Protein AF-A0A345JSZ2-F1 (afdb_monomer)

Foldseek 3Di:
DDPVVVVVVVLVVCQVPDDPVNLVVLLVLLLVLQVQLLVLLVVLVVCLVPLVVSLVSLVVSLVSSVVSLVVSLVSCVRHHDPVLSVLCVQLVVLSVQLVVVNVVCVVVVSDSVVCNVCVVVNSVSSVSNNVSSVVSSVVPD

Structure (mmCIF, N/CA/C/O backbone):
data_AF-A0A345JSZ2-F1
#
_entry.id   AF-A0A345JSZ2-F1
#
loop_
_atom_site.group_PDB
_atom_site.id
_atom_site.type_symbol
_atom_site.label_atom_id
_atom_site.label_alt_id
_atom_site.label_comp_id
_atom_site.label_asym_id
_atom_site.label_entity_id
_atom_site.label_seq_id
_atom_site.pdbx_PDB_ins_code
_atom_site.Cartn_x
_atom_site.Cartn_y
_atom_site.Cartn_z
_atom_site.occupancy
_atom_site.B_iso_or_equiv
_atom_site.auth_seq_id
_atom_site.auth_comp_id
_atom_site.auth_asym_id
_atom_site.auth_atom_id
_atom_site.pdbx_PDB_model_num
ATOM 1 N N . MET A 1 1 ? -30.569 -21.618 7.249 1.00 51.88 1 MET A N 1
ATOM 2 C CA . MET A 1 1 ? -29.646 -20.474 7.445 1.00 51.88 1 MET A CA 1
ATOM 3 C C . MET A 1 1 ? -28.394 -20.730 6.627 1.00 51.88 1 MET A C 1
ATOM 5 O O . MET A 1 1 ? -27.882 -21.838 6.696 1.00 51.88 1 MET A O 1
ATOM 9 N N . SER A 1 2 ? -27.936 -19.772 5.817 1.00 46.91 2 SER A N 1
ATOM 10 C CA . SER A 1 2 ? -26.718 -19.952 5.013 1.00 46.91 2 SER A CA 1
ATOM 11 C C . SER A 1 2 ? -25.464 -19.677 5.852 1.00 46.91 2 SER A C 1
ATOM 13 O O . SER A 1 2 ? -25.496 -18.843 6.757 1.00 46.91 2 SER A O 1
ATOM 15 N N . ILE A 1 3 ? -24.339 -20.321 5.537 1.00 53.56 3 ILE A N 1
ATOM 16 C CA . ILE A 1 3 ? -23.042 -20.082 6.204 1.00 53.56 3 ILE A CA 1
ATOM 17 C C . ILE A 1 3 ? -22.662 -18.587 6.160 1.00 53.56 3 ILE A C 1
ATOM 19 O O . ILE A 1 3 ? -22.199 -18.030 7.151 1.00 53.56 3 ILE A O 1
ATOM 23 N N . SER A 1 4 ? -22.975 -17.902 5.054 1.00 41.44 4 SER A N 1
ATOM 24 C CA . SER A 1 4 ? -22.811 -16.449 4.901 1.00 41.44 4 SER A CA 1
ATOM 25 C C . SER A 1 4 ? -23.602 -15.633 5.939 1.00 41.44 4 SER A C 1
ATOM 27 O O . SER A 1 4 ? -23.082 -14.658 6.484 1.00 41.44 4 SER A O 1
ATOM 29 N N . SER A 1 5 ? -24.831 -16.050 6.267 1.00 43.06 5 SER A N 1
ATOM 30 C CA . SER A 1 5 ? -25.641 -15.400 7.308 1.00 43.06 5 SER A CA 1
ATOM 31 C C . SER A 1 5 ? -25.083 -15.631 8.718 1.00 43.06 5 SER A C 1
ATOM 33 O O . SER A 1 5 ? -25.113 -14.720 9.538 1.00 43.06 5 SER A O 1
ATOM 35 N N . ILE A 1 6 ? -24.488 -16.799 8.974 1.00 45.84 6 ILE A N 1
ATOM 36 C CA . ILE A 1 6 ? -23.895 -17.155 10.272 1.00 45.84 6 ILE A CA 1
ATOM 37 C C . ILE A 1 6 ? -22.592 -16.375 10.514 1.00 45.84 6 ILE A C 1
ATOM 39 O O . ILE A 1 6 ? -22.405 -15.814 11.592 1.00 45.84 6 ILE A O 1
ATOM 43 N N . ILE A 1 7 ? -21.730 -16.259 9.496 1.00 52.16 7 ILE A N 1
ATOM 44 C CA . ILE A 1 7 ? -20.479 -15.482 9.566 1.00 52.16 7 ILE A CA 1
ATOM 45 C C . ILE A 1 7 ? -20.770 -13.994 9.807 1.00 52.16 7 ILE A C 1
ATOM 47 O O . ILE A 1 7 ? -20.124 -13.361 10.639 1.00 52.16 7 ILE A O 1
ATOM 51 N N . ASN A 1 8 ? -21.781 -13.434 9.135 1.00 48.81 8 ASN A N 1
ATOM 52 C CA . ASN A 1 8 ? -22.180 -12.044 9.359 1.00 48.81 8 ASN A CA 1
ATOM 53 C C . ASN A 1 8 ? -22.685 -11.806 10.791 1.00 48.81 8 ASN A C 1
ATOM 55 O O . ASN A 1 8 ? -22.338 -10.792 11.388 1.00 48.81 8 ASN A O 1
ATOM 59 N N . VAL A 1 9 ? -23.460 -12.728 11.369 1.00 51.38 9 VAL A N 1
ATOM 60 C CA . VAL A 1 9 ? -23.957 -12.594 12.751 1.00 51.38 9 VAL A CA 1
ATOM 61 C C . VAL A 1 9 ? -22.820 -12.711 13.774 1.00 51.38 9 VAL A C 1
ATOM 63 O O . VAL A 1 9 ? -22.764 -11.909 14.705 1.00 51.38 9 VAL A O 1
ATOM 66 N N . SER A 1 10 ? -21.874 -13.636 13.574 1.00 50.69 10 SER A N 1
ATOM 67 C CA . SER A 1 10 ? -20.685 -13.786 14.431 1.00 50.69 10 SER A CA 1
ATOM 68 C C . SER A 1 10 ? -19.819 -12.518 14.442 1.00 50.69 10 SER A C 1
ATOM 70 O O . SER A 1 10 ? -19.486 -12.014 15.514 1.00 50.69 10 SER A O 1
ATOM 72 N N . LEU A 1 11 ? -19.535 -11.938 13.271 1.00 51.56 11 LEU A N 1
ATOM 73 C CA . LEU A 1 11 ? -18.728 -10.716 13.156 1.00 51.56 11 LEU A CA 1
ATOM 74 C C . LEU A 1 11 ? -19.424 -9.484 13.758 1.00 51.56 11 LEU A C 1
ATOM 76 O O . LEU A 1 11 ? -18.764 -8.588 14.288 1.00 51.56 11 LEU A O 1
ATOM 80 N N . TYR A 1 12 ? -20.759 -9.423 13.686 1.00 52.34 12 TYR A N 1
ATOM 81 C CA . TYR A 1 12 ? -21.534 -8.360 14.326 1.00 52.34 12 TYR A CA 1
ATOM 82 C C . TYR A 1 12 ? -21.531 -8.486 15.853 1.00 52.34 12 TYR A C 1
ATOM 84 O O . TYR A 1 12 ? -21.404 -7.464 16.527 1.00 52.34 12 TYR A O 1
ATOM 92 N N . LEU A 1 13 ? -21.631 -9.703 16.398 1.00 51.94 13 LEU A N 1
ATOM 93 C CA . LEU A 1 13 ? -21.609 -9.945 17.844 1.00 51.94 13 LEU A CA 1
ATOM 94 C C . LEU A 1 13 ? -20.241 -9.628 18.456 1.00 51.94 13 LEU A C 1
ATOM 96 O O . LEU A 1 13 ? -20.195 -8.929 19.468 1.00 51.94 13 LEU A O 1
ATOM 100 N N . ASP A 1 14 ? -19.136 -10.019 17.810 1.00 52.12 14 ASP A N 1
ATOM 101 C CA . ASP A 1 14 ? -17.783 -9.731 18.309 1.00 52.12 14 ASP A CA 1
ATOM 102 C C . ASP A 1 14 ? -17.574 -8.235 18.566 1.00 52.12 14 ASP A C 1
ATOM 104 O O . ASP A 1 14 ? -17.032 -7.845 19.598 1.00 52.12 14 ASP A O 1
ATOM 108 N N . LYS A 1 15 ? -18.102 -7.374 17.692 1.00 55.06 15 LYS A N 1
ATOM 109 C CA . LYS A 1 15 ? -18.017 -5.912 17.807 1.00 55.06 15 LYS A CA 1
ATOM 110 C C . LYS A 1 15 ? -18.731 -5.333 19.035 1.00 55.06 15 LYS A C 1
ATOM 112 O O . LYS A 1 15 ? -18.286 -4.303 19.556 1.00 55.06 15 LYS A O 1
ATOM 117 N N . PHE A 1 16 ? -19.812 -5.967 19.496 1.00 54.97 16 PHE A N 1
ATOM 118 C CA . PHE A 1 16 ? -20.560 -5.539 20.684 1.00 54.97 16 PHE A CA 1
ATOM 119 C C . PHE A 1 16 ? -19.865 -5.934 21.996 1.00 54.97 16 PHE A C 1
ATOM 121 O O . PHE A 1 16 ? -20.067 -5.252 23.000 1.00 54.97 16 PHE A O 1
ATOM 128 N N . PHE A 1 17 ? -18.982 -6.940 21.981 1.00 56.38 17 PHE A N 1
ATOM 129 C CA . PHE A 1 17 ? -18.317 -7.462 23.184 1.00 56.38 17 PHE A CA 1
ATOM 130 C C . PHE A 1 17 ? -16.813 -7.156 23.287 1.00 56.38 17 PHE A C 1
ATOM 132 O O . PHE A 1 17 ? -16.169 -7.572 24.253 1.00 56.38 17 PHE A O 1
ATOM 139 N N . LEU A 1 18 ? -16.219 -6.394 22.357 1.00 67.50 18 LEU A N 1
ATOM 140 C CA . LEU A 1 18 ? -14.795 -6.048 22.470 1.00 67.50 18 LEU A CA 1
ATOM 141 C C . LEU A 1 18 ? -14.543 -5.172 23.701 1.00 67.50 18 LEU A C 1
ATOM 143 O O . LEU A 1 18 ? -14.944 -4.001 23.763 1.00 67.50 18 LEU A O 1
ATOM 147 N N . SER A 1 19 ? -13.773 -5.717 24.640 1.00 78.81 19 SER A N 1
ATOM 148 C CA . SER A 1 19 ? -13.204 -4.953 25.745 1.00 78.81 19 SER A CA 1
ATOM 149 C C . SER A 1 19 ? -12.376 -3.765 25.228 1.00 78.81 19 SER A C 1
ATOM 151 O O . SER A 1 19 ? -11.853 -3.773 24.109 1.00 78.81 19 SER A O 1
ATOM 153 N N . LYS A 1 20 ? -12.187 -2.733 26.063 1.00 81.19 20 LYS A N 1
ATOM 154 C CA . LYS A 1 20 ? -11.288 -1.604 25.737 1.00 81.19 20 LYS A CA 1
ATOM 155 C C . LYS A 1 20 ? -9.882 -2.086 25.344 1.00 81.19 20 LYS A C 1
ATOM 157 O O . LYS A 1 20 ? -9.275 -1.526 24.431 1.00 81.19 20 LYS A O 1
ATOM 162 N N . LYS A 1 21 ? -9.393 -3.146 26.000 1.00 85.25 21 LYS A N 1
ATOM 163 C CA . LYS A 1 21 ? -8.105 -3.791 25.708 1.00 85.25 21 LYS A CA 1
ATOM 164 C C . LYS A 1 21 ? -8.078 -4.369 24.294 1.00 85.25 21 LYS A C 1
ATOM 166 O O . LYS A 1 21 ? -7.130 -4.120 23.556 1.00 85.25 21 LYS A O 1
ATOM 171 N N . GLU A 1 22 ? -9.135 -5.072 23.899 1.00 85.44 22 GLU A N 1
ATOM 172 C CA . GLU A 1 22 ? -9.230 -5.680 22.573 1.00 85.44 22 GLU A CA 1
ATOM 173 C C . GLU A 1 22 ? -9.321 -4.628 21.463 1.00 85.44 22 GLU A C 1
ATOM 175 O O . GLU A 1 22 ? -8.599 -4.709 20.472 1.00 85.44 22 GLU A O 1
ATOM 180 N N . LYS A 1 23 ? -10.111 -3.566 21.663 1.00 82.75 23 LYS A N 1
ATOM 181 C CA . LYS A 1 23 ? -10.171 -2.437 20.717 1.00 82.75 23 LYS A CA 1
ATOM 182 C C . LYS A 1 23 ? -8.803 -1.777 20.520 1.00 82.75 23 LYS A C 1
ATOM 184 O O . LYS A 1 23 ? -8.439 -1.451 19.392 1.00 82.75 23 LYS A O 1
ATOM 189 N N . LYS A 1 24 ? -8.025 -1.610 21.598 1.00 87.31 24 LYS A N 1
ATOM 190 C CA . LYS A 1 24 ? -6.654 -1.080 21.524 1.00 87.31 24 LYS A CA 1
ATOM 191 C C . LYS A 1 24 ? -5.727 -2.026 20.754 1.00 87.31 24 LYS A C 1
ATOM 193 O O . LYS A 1 24 ? -4.968 -1.558 19.912 1.00 87.31 24 LYS A O 1
ATOM 198 N N . ARG A 1 25 ? -5.824 -3.338 20.994 1.00 89.56 25 ARG A N 1
ATOM 199 C CA . ARG A 1 25 ? -5.050 -4.354 20.265 1.00 89.56 25 ARG A CA 1
ATOM 200 C C . ARG A 1 25 ? -5.334 -4.311 18.762 1.00 89.56 25 ARG A C 1
ATOM 202 O O . ARG A 1 25 ? -4.399 -4.205 17.979 1.00 89.56 25 ARG A O 1
ATOM 209 N N . ARG A 1 26 ? -6.609 -4.292 18.363 1.00 89.25 26 ARG A N 1
ATOM 210 C CA . ARG A 1 26 ? -7.003 -4.208 16.944 1.00 89.25 26 ARG A CA 1
ATOM 211 C C . ARG A 1 26 ? -6.605 -2.889 16.290 1.00 89.25 26 ARG A C 1
ATOM 213 O O . ARG A 1 26 ? -6.272 -2.875 15.113 1.00 89.25 26 ARG A O 1
ATOM 220 N N . LYS A 1 27 ? -6.596 -1.783 17.044 1.00 89.56 27 LYS A N 1
ATOM 221 C CA . LYS A 1 27 ? -6.102 -0.485 16.552 1.00 89.56 27 LYS A CA 1
ATOM 222 C C . LYS A 1 27 ? -4.621 -0.574 16.182 1.00 89.56 27 LYS A C 1
ATOM 224 O O . LYS A 1 27 ? -4.247 -0.130 15.104 1.00 89.56 27 LYS A O 1
ATOM 229 N N . LEU A 1 28 ? -3.808 -1.157 17.062 1.00 92.00 28 LEU A N 1
ATOM 230 C CA . LEU A 1 28 ? -2.384 -1.369 16.800 1.00 92.00 28 LEU A CA 1
ATOM 231 C C . LEU A 1 28 ? -2.166 -2.302 15.607 1.00 92.00 28 LEU A C 1
ATOM 233 O O . LEU A 1 28 ? -1.325 -2.014 14.771 1.00 92.00 28 LEU A O 1
ATOM 237 N N . GLU A 1 29 ? -2.962 -3.365 15.488 1.00 93.44 29 GLU A N 1
ATOM 238 C CA . GLU A 1 29 ? -2.889 -4.286 14.349 1.00 93.44 29 GLU A CA 1
ATOM 239 C C . GLU A 1 29 ? -3.156 -3.569 13.016 1.00 93.44 29 GLU A C 1
ATOM 241 O O . GLU A 1 29 ? -2.374 -3.712 12.083 1.00 93.44 29 GLU A O 1
ATOM 246 N N . VAL A 1 30 ? -4.189 -2.719 12.949 1.00 91.38 30 VAL A N 1
ATOM 247 C CA . VAL A 1 30 ? -4.463 -1.899 11.757 1.00 91.38 30 VAL A CA 1
ATOM 248 C C . VAL A 1 30 ? -3.299 -0.959 11.442 1.00 91.38 30 VAL A C 1
ATOM 250 O O . VAL A 1 30 ? -2.883 -0.889 10.291 1.00 91.38 30 VAL A O 1
ATOM 253 N N . ILE A 1 31 ? -2.770 -0.243 12.440 1.00 92.25 31 ILE A N 1
ATOM 254 C CA . ILE A 1 31 ? -1.635 0.674 12.242 1.00 92.25 31 ILE A CA 1
ATOM 255 C C . ILE A 1 31 ? -0.413 -0.089 11.723 1.00 92.25 31 ILE A C 1
ATOM 257 O O . ILE A 1 31 ? 0.209 0.350 10.762 1.00 92.25 31 ILE A O 1
ATOM 261 N N . ASN A 1 32 ? -0.104 -1.247 12.306 1.00 94.00 32 ASN A N 1
ATOM 262 C CA . ASN A 1 32 ? 1.032 -2.066 11.896 1.00 94.00 32 ASN A CA 1
ATOM 263 C C . ASN A 1 32 ? 0.880 -2.564 10.459 1.00 94.00 32 ASN A C 1
ATOM 265 O O . ASN A 1 32 ? 1.825 -2.464 9.692 1.00 94.00 32 ASN A O 1
ATOM 269 N N . THR A 1 33 ? -0.305 -3.039 10.070 1.00 93.31 33 THR A N 1
ATOM 270 C CA . THR A 1 33 ? -0.555 -3.493 8.696 1.00 93.31 33 THR A CA 1
ATOM 271 C C . THR A 1 33 ? -0.501 -2.341 7.683 1.00 93.31 33 THR A C 1
ATOM 273 O O . THR A 1 33 ? -0.001 -2.513 6.575 1.00 93.31 33 THR A O 1
ATOM 276 N N . LEU A 1 34 ? -0.972 -1.146 8.051 1.00 93.25 34 LEU A N 1
ATOM 277 C CA . LEU A 1 34 ? -0.823 0.040 7.202 1.00 93.25 34 LEU A CA 1
ATOM 278 C C . LEU A 1 34 ? 0.644 0.471 7.071 1.00 93.25 34 LEU A C 1
ATOM 280 O O . LEU A 1 34 ? 1.075 0.830 5.980 1.00 93.25 34 LEU A O 1
ATOM 284 N N . ASN A 1 35 ? 1.414 0.403 8.158 1.00 94.88 35 ASN A N 1
ATOM 285 C CA . ASN A 1 35 ? 2.848 0.675 8.124 1.00 94.88 35 ASN A CA 1
ATOM 286 C C . ASN A 1 35 ? 3.601 -0.372 7.300 1.00 94.88 35 ASN A C 1
ATOM 288 O O . ASN A 1 35 ? 4.482 0.000 6.547 1.00 94.88 35 ASN A O 1
ATOM 292 N N . GLU A 1 36 ? 3.235 -1.651 7.379 1.00 95.19 36 GLU A N 1
ATOM 293 C CA . GLU A 1 36 ? 3.809 -2.710 6.542 1.00 95.19 36 GLU A CA 1
ATOM 294 C C . GLU A 1 36 ? 3.612 -2.408 5.051 1.00 95.19 36 GLU A C 1
ATOM 296 O O . GLU A 1 36 ? 4.571 -2.451 4.286 1.00 95.19 36 GLU A O 1
ATOM 301 N N . ALA A 1 37 ? 2.399 -2.008 4.646 1.00 92.56 37 ALA A N 1
ATOM 302 C CA . ALA A 1 37 ? 2.146 -1.579 3.273 1.00 92.56 37 ALA A CA 1
ATOM 303 C C . ALA A 1 37 ? 3.019 -0.378 2.875 1.00 92.56 37 ALA A C 1
ATOM 305 O O . ALA A 1 37 ? 3.616 -0.385 1.804 1.00 92.56 37 ALA A O 1
ATOM 306 N N . SER A 1 38 ? 3.119 0.649 3.726 1.00 93.19 38 SER A N 1
ATOM 307 C CA . SER A 1 38 ? 3.957 1.820 3.440 1.00 93.19 38 SER A CA 1
ATOM 308 C C . SER A 1 38 ? 5.450 1.513 3.438 1.00 93.19 38 SER A C 1
ATOM 310 O O . SER A 1 38 ? 6.145 2.088 2.617 1.00 93.19 38 SER A O 1
ATOM 312 N N . ASN A 1 39 ? 5.936 0.604 4.280 1.00 95.12 39 ASN A N 1
ATOM 313 C CA . ASN A 1 39 ? 7.343 0.212 4.313 1.00 95.12 39 ASN A CA 1
ATOM 314 C C . ASN A 1 39 ? 7.744 -0.504 3.023 1.00 95.12 39 ASN A C 1
ATOM 316 O O . ASN A 1 39 ? 8.777 -0.187 2.461 1.00 95.12 39 ASN A O 1
ATOM 320 N N . LEU A 1 40 ? 6.895 -1.390 2.495 1.00 94.44 40 LEU A N 1
ATOM 321 C CA . LEU A 1 40 ? 7.136 -2.039 1.199 1.00 94.44 40 LEU A CA 1
ATOM 322 C C . LEU A 1 40 ? 7.205 -1.027 0.047 1.00 94.44 40 LEU A C 1
ATOM 324 O O . LEU A 1 40 ? 7.977 -1.200 -0.891 1.00 94.44 40 LEU A O 1
ATOM 328 N N . ILE A 1 41 ? 6.387 0.026 0.117 1.00 94.31 41 ILE A N 1
ATOM 329 C CA . ILE A 1 41 ? 6.421 1.143 -0.834 1.00 94.31 41 ILE A CA 1
ATOM 330 C C . ILE A 1 41 ? 7.651 2.034 -0.613 1.00 94.31 41 ILE A C 1
ATOM 332 O O . ILE A 1 41 ? 8.225 2.516 -1.584 1.00 94.31 41 ILE A O 1
ATOM 336 N N . GLN A 1 42 ? 8.077 2.226 0.635 1.00 93.69 42 GLN A N 1
ATOM 337 C CA . GLN A 1 42 ? 9.287 2.969 0.981 1.00 93.69 42 GLN A CA 1
ATOM 338 C C . GLN A 1 42 ? 10.546 2.231 0.517 1.00 93.69 42 GLN A C 1
ATOM 340 O O . GLN A 1 42 ? 11.418 2.869 -0.043 1.00 93.69 42 GLN A O 1
ATOM 345 N N . GLU A 1 43 ? 10.605 0.903 0.635 1.00 93.38 43 GLU A N 1
ATOM 346 C CA . GLU A 1 43 ? 11.707 0.086 0.102 1.00 93.38 43 GLU A CA 1
ATOM 347 C C . GLU A 1 43 ? 11.894 0.295 -1.405 1.00 93.38 43 GLU A C 1
ATOM 349 O O . GLU A 1 43 ? 13.016 0.313 -1.887 1.00 93.38 43 GLU A O 1
ATOM 354 N N . ILE A 1 44 ? 10.803 0.479 -2.156 1.00 91.12 44 ILE A N 1
ATOM 355 C CA . ILE A 1 44 ? 10.888 0.827 -3.579 1.00 91.12 44 ILE A CA 1
ATOM 356 C C . ILE A 1 44 ? 11.498 2.226 -3.745 1.00 91.12 44 ILE A C 1
ATOM 358 O O . ILE A 1 44 ? 12.329 2.430 -4.622 1.00 91.12 44 ILE A O 1
ATOM 362 N N . LEU A 1 45 ? 11.068 3.189 -2.926 1.00 91.12 45 LEU A N 1
ATOM 363 C CA . LEU A 1 45 ? 11.523 4.577 -2.992 1.00 91.12 45 LEU A CA 1
ATOM 364 C C . LEU A 1 45 ? 13.000 4.732 -2.596 1.00 91.12 45 LEU A C 1
ATOM 366 O O . LEU A 1 45 ? 13.717 5.501 -3.222 1.00 91.12 45 LEU A O 1
ATOM 370 N N . ASP A 1 46 ? 13.467 3.967 -1.609 1.00 92.31 46 ASP A N 1
ATOM 371 C CA . ASP A 1 46 ? 14.857 3.978 -1.135 1.00 92.31 46 ASP A CA 1
ATOM 372 C C . ASP A 1 46 ? 15.850 3.478 -2.204 1.00 92.31 46 ASP A C 1
ATOM 374 O O . ASP A 1 46 ? 17.054 3.698 -2.083 1.00 92.31 46 ASP A O 1
ATOM 378 N N . LEU A 1 47 ? 15.352 2.837 -3.268 1.00 90.88 47 LEU A N 1
ATOM 379 C CA . LEU A 1 47 ? 16.130 2.383 -4.421 1.00 90.88 47 LEU A CA 1
ATOM 380 C C . LEU A 1 47 ? 16.118 3.369 -5.597 1.00 90.88 47 LEU A C 1
ATOM 382 O O . LEU A 1 47 ? 16.507 2.990 -6.698 1.00 90.88 47 LEU A O 1
ATOM 386 N N . GLU A 1 48 ? 15.706 4.625 -5.397 1.00 85.69 48 GLU A N 1
ATOM 387 C CA . GLU A 1 48 ? 15.735 5.662 -6.444 1.00 85.69 48 GLU A CA 1
ATOM 388 C C . GLU A 1 48 ? 17.117 5.783 -7.119 1.00 85.69 48 GLU A C 1
ATOM 390 O O . GLU A 1 48 ? 17.205 6.006 -8.324 1.00 85.69 48 GLU A O 1
ATOM 395 N N . GLU A 1 49 ? 18.203 5.569 -6.369 1.00 86.44 49 GLU A N 1
ATOM 396 C CA . GLU A 1 49 ? 19.576 5.602 -6.891 1.00 86.44 49 GLU A CA 1
ATOM 397 C C . GLU A 1 49 ? 20.046 4.259 -7.495 1.00 86.44 49 GLU A C 1
ATOM 399 O O . GLU A 1 49 ? 21.101 4.207 -8.128 1.00 86.44 49 GLU A O 1
ATOM 404 N N . ASN A 1 50 ? 19.277 3.173 -7.332 1.00 92.00 50 ASN A N 1
ATOM 405 C CA . ASN A 1 50 ? 19.573 1.830 -7.845 1.00 92.00 50 ASN A CA 1
ATOM 406 C C . ASN A 1 50 ? 18.403 1.265 -8.673 1.00 92.00 50 ASN A C 1
ATOM 408 O O . ASN A 1 50 ? 17.663 0.374 -8.247 1.00 92.00 50 ASN A O 1
ATOM 412 N N . ILE A 1 51 ? 18.267 1.780 -9.895 1.00 87.88 51 ILE A N 1
ATOM 413 C CA . ILE A 1 51 ? 17.158 1.482 -10.815 1.00 87.88 51 ILE A CA 1
ATOM 414 C C . ILE A 1 51 ? 17.055 -0.017 -11.140 1.00 87.88 51 ILE A C 1
ATOM 416 O O . ILE A 1 51 ? 15.950 -0.538 -11.279 1.00 87.88 51 ILE A O 1
ATOM 420 N N . GLU A 1 52 ? 18.187 -0.722 -11.249 1.00 89.12 52 GLU A N 1
ATOM 421 C CA . GLU A 1 52 ? 18.216 -2.170 -11.511 1.00 89.12 52 GLU A CA 1
ATOM 422 C C . GLU A 1 52 ? 17.538 -2.950 -10.380 1.00 89.12 52 GLU A C 1
ATOM 424 O O . GLU A 1 52 ? 16.661 -3.782 -10.614 1.00 89.12 52 GLU A O 1
ATOM 429 N N . GLU A 1 53 ? 17.889 -2.645 -9.133 1.00 90.56 53 GLU A N 1
ATOM 430 C CA . GLU A 1 53 ? 17.275 -3.286 -7.972 1.00 90.56 53 GLU A CA 1
ATOM 431 C C . GLU A 1 53 ? 15.809 -2.865 -7.808 1.00 90.56 53 GLU A C 1
ATOM 433 O O . GLU A 1 53 ? 14.947 -3.697 -7.504 1.00 90.56 53 GLU A O 1
ATOM 438 N N . MET A 1 54 ? 15.497 -1.600 -8.103 1.00 89.88 54 MET A N 1
ATOM 439 C CA . MET A 1 54 ? 14.131 -1.084 -8.090 1.00 89.88 54 MET A CA 1
ATOM 440 C C . MET A 1 54 ? 13.230 -1.852 -9.065 1.00 89.88 54 MET A C 1
ATOM 442 O O . MET A 1 54 ? 12.140 -2.288 -8.683 1.00 89.88 54 MET A O 1
ATOM 446 N N . ALA A 1 55 ? 13.700 -2.073 -10.297 1.00 87.69 55 ALA A N 1
ATOM 447 C CA . ALA A 1 55 ? 13.016 -2.847 -11.329 1.00 87.69 55 ALA A CA 1
ATOM 448 C C . ALA A 1 55 ? 12.656 -4.260 -10.843 1.00 87.69 55 ALA A C 1
ATOM 450 O O . ALA A 1 55 ? 11.541 -4.737 -11.068 1.00 87.69 55 ALA A O 1
ATOM 451 N N . HIS A 1 56 ? 13.571 -4.907 -10.114 1.00 87.69 56 HIS A N 1
ATOM 452 C CA . HIS A 1 56 ? 13.378 -6.258 -9.594 1.00 87.69 56 HIS A CA 1
ATOM 453 C C . HIS A 1 56 ? 12.314 -6.357 -8.497 1.00 87.69 56 HIS A C 1
ATOM 455 O O . HIS A 1 56 ? 11.586 -7.353 -8.440 1.00 87.69 56 HIS A O 1
ATOM 461 N N . ILE A 1 57 ? 12.207 -5.360 -7.615 1.00 91.38 57 ILE A N 1
ATOM 462 C CA . ILE A 1 57 ? 11.317 -5.453 -6.447 1.00 91.38 57 ILE A CA 1
ATOM 463 C C . ILE A 1 57 ? 9.955 -4.780 -6.644 1.00 91.38 57 ILE A C 1
ATOM 465 O O . ILE A 1 57 ? 9.025 -5.072 -5.885 1.00 91.38 57 ILE A O 1
ATOM 469 N N . LEU A 1 58 ? 9.812 -3.933 -7.670 1.00 89.56 58 LEU A N 1
ATOM 470 C CA . LEU A 1 58 ? 8.657 -3.063 -7.909 1.00 89.56 58 LEU A CA 1
ATOM 471 C C . LEU A 1 58 ? 7.304 -3.790 -7.805 1.00 89.56 58 LEU A C 1
ATOM 473 O O . LEU A 1 58 ? 6.449 -3.439 -6.989 1.00 89.56 58 LEU A O 1
ATOM 477 N N . GLU A 1 59 ? 7.101 -4.830 -8.621 1.00 89.56 59 GLU A N 1
ATOM 478 C CA . GLU A 1 59 ? 5.818 -5.541 -8.696 1.00 89.56 59 GLU A CA 1
ATOM 479 C C . GLU A 1 59 ? 5.570 -6.402 -7.450 1.00 89.56 59 GLU A C 1
ATOM 481 O O . GLU A 1 59 ? 4.448 -6.450 -6.933 1.00 89.56 59 GLU A O 1
ATOM 486 N N . SER A 1 60 ? 6.622 -7.039 -6.926 1.00 93.06 60 SER A N 1
ATOM 487 C CA . SER A 1 60 ? 6.550 -7.855 -5.710 1.00 93.06 60 SER A CA 1
ATOM 488 C C . SER A 1 60 ? 6.114 -7.018 -4.506 1.00 93.06 60 SER A C 1
ATOM 490 O O . SER A 1 60 ? 5.162 -7.382 -3.806 1.00 93.06 60 SER A O 1
ATOM 492 N N . ASN A 1 61 ? 6.769 -5.881 -4.272 1.00 93.56 61 ASN A N 1
ATOM 493 C CA . ASN A 1 61 ? 6.478 -5.031 -3.123 1.00 93.56 61 ASN A CA 1
ATOM 4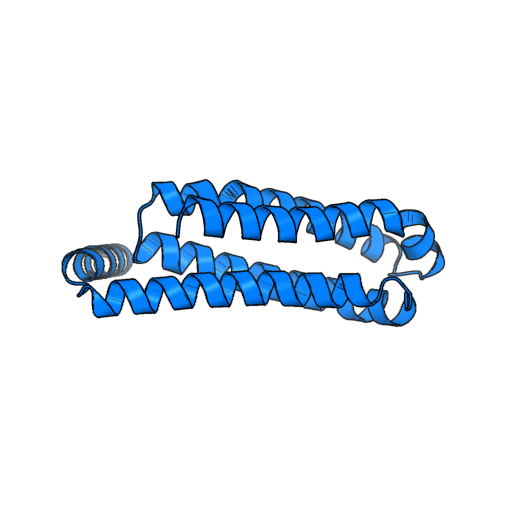94 C C . ASN A 1 61 ? 5.131 -4.319 -3.263 1.00 93.56 61 ASN A C 1
ATOM 496 O O . ASN A 1 61 ? 4.387 -4.250 -2.284 1.00 93.56 61 ASN A O 1
ATOM 500 N N . TYR A 1 62 ? 4.736 -3.912 -4.474 1.00 91.00 62 TYR A N 1
ATOM 501 C CA . TYR A 1 62 ? 3.372 -3.445 -4.728 1.00 91.00 62 TYR A CA 1
ATOM 502 C C . TYR A 1 62 ? 2.314 -4.494 -4.371 1.00 91.00 62 TYR A C 1
ATOM 504 O O . TYR A 1 62 ? 1.334 -4.179 -3.691 1.00 91.00 62 TYR A O 1
ATOM 512 N N . LYS A 1 63 ? 2.502 -5.749 -4.801 1.00 92.56 63 LYS A N 1
ATOM 513 C CA . LYS A 1 63 ? 1.547 -6.828 -4.524 1.00 92.56 63 LYS A CA 1
ATOM 514 C C . LYS A 1 63 ? 1.397 -7.059 -3.021 1.00 92.56 63 LYS A C 1
ATOM 516 O O . LYS A 1 63 ? 0.276 -7.078 -2.518 1.00 92.56 63 LYS A O 1
ATOM 521 N N . LYS A 1 64 ? 2.516 -7.149 -2.296 1.00 94.25 64 LYS A N 1
ATOM 522 C CA . LYS A 1 64 ? 2.511 -7.277 -0.831 1.00 94.25 64 LYS A CA 1
ATOM 523 C C . LYS A 1 64 ? 1.845 -6.070 -0.156 1.00 94.25 64 LYS A C 1
ATOM 525 O O . LYS A 1 64 ? 1.064 -6.245 0.777 1.00 94.25 64 LYS A O 1
ATOM 530 N N . ALA A 1 65 ? 2.095 -4.852 -0.642 1.00 91.75 65 ALA A N 1
ATOM 531 C CA . ALA A 1 65 ? 1.470 -3.644 -0.108 1.00 91.75 65 ALA A CA 1
ATOM 532 C C . ALA A 1 65 ? -0.053 -3.644 -0.320 1.00 91.75 65 ALA A C 1
ATOM 534 O O . ALA A 1 65 ? -0.800 -3.253 0.582 1.00 91.75 65 ALA A O 1
ATOM 535 N N . ASN A 1 66 ? -0.525 -4.132 -1.473 1.00 91.38 66 ASN A N 1
ATOM 536 C CA . ASN A 1 66 ? -1.950 -4.315 -1.741 1.00 91.38 66 ASN A CA 1
ATOM 537 C C . ASN A 1 66 ? -2.592 -5.307 -0.760 1.00 91.38 66 ASN A C 1
ATOM 539 O O . ASN A 1 66 ? -3.616 -4.991 -0.155 1.00 91.38 66 ASN A O 1
ATOM 543 N N . ASP A 1 67 ? -1.969 -6.471 -0.567 1.00 92.75 67 ASP A N 1
ATOM 544 C CA . ASP A 1 67 ? -2.475 -7.518 0.327 1.00 92.75 67 ASP A CA 1
ATOM 545 C C . ASP A 1 67 ? -2.558 -7.023 1.783 1.00 92.75 67 ASP A C 1
ATOM 547 O O . ASP A 1 67 ? -3.559 -7.238 2.479 1.00 92.75 67 ASP A O 1
ATOM 551 N N . SER A 1 68 ? -1.545 -6.277 2.233 1.00 92.31 68 SER A N 1
ATOM 552 C CA . SER A 1 68 ? -1.553 -5.612 3.539 1.00 92.31 68 SER A CA 1
ATOM 553 C C . SER A 1 68 ? -2.691 -4.590 3.646 1.00 92.31 68 SER A C 1
ATOM 555 O O . SER A 1 68 ? -3.447 -4.596 4.622 1.00 92.31 68 SER A O 1
ATOM 557 N N . LEU A 1 69 ? -2.903 -3.746 2.635 1.00 91.06 69 LEU A N 1
ATOM 558 C CA . LEU A 1 69 ? -3.999 -2.773 2.658 1.00 91.06 69 LEU A CA 1
ATOM 559 C C . LEU A 1 69 ? -5.385 -3.447 2.714 1.00 91.06 69 LEU A C 1
ATOM 561 O O . LEU A 1 69 ? -6.261 -2.988 3.458 1.00 91.06 69 LEU A O 1
ATOM 565 N N . ASP A 1 70 ? -5.570 -4.559 1.998 1.00 89.56 70 ASP A N 1
ATOM 566 C CA . ASP A 1 70 ? -6.787 -5.378 2.043 1.00 89.56 70 ASP A CA 1
ATOM 567 C C . ASP A 1 70 ? -7.047 -5.955 3.433 1.00 89.56 70 ASP A C 1
ATOM 569 O O . ASP A 1 70 ? -8.145 -5.788 3.985 1.00 89.56 70 ASP A O 1
ATOM 573 N N . LYS A 1 71 ? -6.014 -6.507 4.071 1.00 91.75 71 LYS A N 1
ATOM 574 C CA . LYS A 1 71 ? -6.094 -6.955 5.465 1.00 91.75 71 LYS A CA 1
ATOM 575 C C . LYS A 1 71 ? -6.479 -5.812 6.410 1.00 91.75 71 LYS A C 1
ATOM 577 O O . LYS A 1 71 ? -7.354 -5.985 7.263 1.00 91.75 71 LYS A O 1
ATOM 582 N N . ALA A 1 72 ? -5.883 -4.628 6.255 1.00 89.31 72 ALA A N 1
ATOM 583 C CA . ALA A 1 72 ? -6.213 -3.467 7.081 1.00 89.31 72 ALA A CA 1
ATOM 584 C C . ALA A 1 72 ? -7.685 -3.050 6.916 1.00 89.31 72 ALA A C 1
ATOM 586 O O . ALA A 1 72 ? -8.379 -2.807 7.909 1.00 89.31 72 ALA A O 1
ATOM 587 N N . LYS A 1 73 ? -8.200 -3.007 5.681 1.00 88.62 73 LYS A N 1
ATOM 588 C CA . LYS A 1 73 ? -9.610 -2.697 5.398 1.00 88.62 73 LYS A CA 1
ATOM 589 C C . LYS A 1 73 ? -10.557 -3.697 6.052 1.00 88.62 73 LYS A C 1
ATOM 591 O O . LYS A 1 73 ? -11.573 -3.277 6.614 1.00 88.62 73 LYS A O 1
ATOM 596 N N . ASP A 1 74 ? -10.236 -4.985 6.008 1.00 86.56 74 ASP A N 1
ATOM 597 C CA . ASP A 1 74 ? -11.053 -6.017 6.640 1.00 86.56 74 ASP A CA 1
ATOM 598 C C . ASP A 1 74 ? -11.074 -5.887 8.162 1.00 86.56 74 ASP A C 1
ATOM 600 O O . ASP A 1 74 ? -12.157 -5.866 8.756 1.00 86.56 74 ASP A O 1
ATOM 604 N N . LEU A 1 75 ? -9.918 -5.667 8.793 1.00 87.56 75 LEU A N 1
ATOM 605 C CA . LEU A 1 75 ? -9.840 -5.383 10.228 1.00 87.56 75 LEU A CA 1
ATOM 606 C C . LEU A 1 75 ? -10.664 -4.138 10.604 1.00 87.56 75 LEU A C 1
ATOM 608 O O . LEU A 1 75 ? -11.412 -4.154 11.586 1.00 87.56 75 LEU A O 1
ATOM 612 N N . ILE A 1 76 ? -10.591 -3.068 9.804 1.00 86.56 76 ILE A N 1
ATOM 613 C CA . ILE A 1 76 ? -11.385 -1.847 10.015 1.00 86.56 76 ILE A CA 1
ATOM 614 C C . ILE A 1 76 ? -12.884 -2.137 9.890 1.00 86.56 76 ILE A C 1
ATOM 616 O O . ILE A 1 76 ? -13.679 -1.672 10.710 1.00 86.56 76 ILE A O 1
ATOM 620 N N . ARG A 1 77 ? -13.290 -2.909 8.880 1.00 84.75 77 ARG A N 1
ATOM 621 C CA . ARG A 1 77 ? -14.693 -3.263 8.637 1.00 84.75 77 ARG A CA 1
ATOM 622 C C . ARG A 1 77 ? -15.285 -4.071 9.792 1.00 84.75 77 ARG A C 1
ATOM 624 O O . ARG A 1 77 ? -16.403 -3.770 10.217 1.00 84.75 77 ARG A O 1
ATOM 631 N N . VAL A 1 78 ? -14.545 -5.063 10.281 1.00 83.38 78 VAL A N 1
ATOM 632 C CA . VAL A 1 78 ? -14.983 -5.967 11.353 1.00 83.38 78 VAL A CA 1
ATOM 633 C C . VAL A 1 78 ? -15.016 -5.237 12.697 1.00 83.38 78 VAL A C 1
ATOM 635 O O . VAL A 1 78 ? -16.059 -5.165 13.347 1.00 83.38 78 VAL A O 1
ATOM 638 N N . TYR A 1 79 ? -13.901 -4.623 13.096 1.00 82.19 79 TYR A N 1
ATOM 639 C CA . TYR A 1 79 ? -13.719 -4.142 14.469 1.00 82.19 79 TYR A CA 1
ATOM 640 C C . TYR A 1 79 ? -14.052 -2.653 14.664 1.00 82.19 79 TYR A C 1
ATOM 642 O O . TYR A 1 79 ? -14.266 -2.205 15.792 1.00 82.19 79 TYR A O 1
ATOM 650 N N . PHE A 1 80 ? -14.141 -1.871 13.584 1.00 81.94 80 PHE A N 1
ATOM 651 C CA . PHE A 1 80 ? -14.372 -0.422 13.623 1.00 81.94 80 PHE A CA 1
ATOM 652 C C . PHE A 1 80 ? -15.592 -0.016 1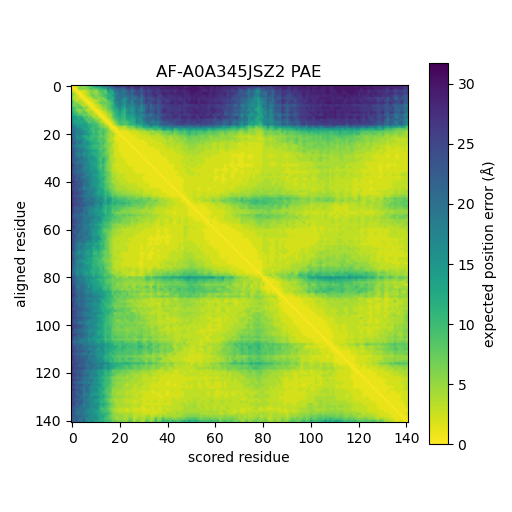2.784 1.00 81.94 80 PHE A C 1
ATOM 654 O O . PHE A 1 80 ? -16.438 -0.835 12.434 1.00 81.94 80 PHE A O 1
ATOM 661 N N . SER A 1 81 ? -15.798 1.281 12.533 1.00 79.56 81 SER A N 1
ATOM 662 C CA . SER A 1 81 ? -16.995 1.738 11.822 1.00 79.56 81 SER A CA 1
ATOM 663 C C . SER A 1 81 ? -16.876 1.528 10.310 1.00 79.56 81 SER A C 1
ATOM 665 O O . SER A 1 81 ? -15.833 1.775 9.706 1.00 79.56 81 SER A O 1
ATOM 667 N N . LYS A 1 82 ? -17.997 1.169 9.669 1.00 77.56 82 LYS A N 1
ATOM 668 C CA . LYS A 1 82 ? -18.100 1.092 8.202 1.00 77.56 82 LYS A CA 1
ATOM 669 C C . LYS A 1 82 ? -17.710 2.417 7.533 1.00 77.56 82 LYS A C 1
ATOM 671 O O . LYS A 1 82 ? -17.141 2.418 6.451 1.00 77.56 82 LYS A O 1
ATOM 676 N N . ARG A 1 83 ? -17.946 3.552 8.207 1.00 82.56 83 ARG A N 1
ATOM 677 C CA . ARG A 1 83 ? -17.481 4.874 7.763 1.00 82.56 83 ARG A CA 1
ATOM 678 C C . ARG A 1 83 ? -15.955 4.934 7.656 1.00 82.56 83 ARG A C 1
ATOM 680 O O . ARG A 1 83 ? -15.476 5.406 6.636 1.00 82.56 83 ARG A O 1
ATOM 687 N N . LYS A 1 84 ? -15.207 4.442 8.653 1.00 83.0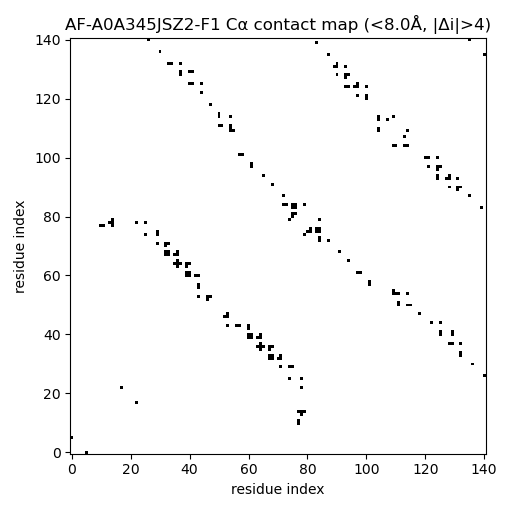0 84 LYS A N 1
ATOM 688 C CA . LYS A 1 84 ? -13.734 4.375 8.597 1.00 83.00 84 LYS A CA 1
ATOM 689 C C . LYS A 1 84 ? -13.262 3.444 7.478 1.00 83.00 84 LYS A C 1
ATOM 691 O O . LYS A 1 84 ? -12.406 3.835 6.697 1.00 83.00 84 LYS A O 1
ATOM 696 N N . ALA A 1 85 ? -13.906 2.285 7.315 1.00 79.56 85 ALA A N 1
ATOM 697 C CA . ALA A 1 85 ? -13.602 1.366 6.213 1.00 79.56 85 ALA A CA 1
ATOM 698 C C . ALA A 1 85 ? -13.844 2.004 4.833 1.00 79.56 85 ALA A C 1
ATOM 700 O O . ALA A 1 85 ? -13.057 1.819 3.921 1.00 79.56 85 ALA A O 1
ATOM 701 N N . ASN A 1 86 ? -14.893 2.814 4.671 1.00 80.06 86 ASN A N 1
ATOM 702 C CA . ASN A 1 86 ? -15.124 3.549 3.423 1.00 80.06 86 ASN A CA 1
ATOM 703 C C . ASN A 1 86 ? -14.111 4.686 3.208 1.00 80.06 86 ASN A C 1
ATOM 705 O O . ASN A 1 86 ? -13.914 5.128 2.079 1.00 80.06 86 ASN A O 1
ATOM 709 N N . LYS A 1 87 ? -13.489 5.186 4.282 1.00 80.81 87 LYS A N 1
ATOM 710 C CA . LYS A 1 87 ? -12.487 6.256 4.231 1.00 80.81 87 LYS A CA 1
ATOM 711 C C . LYS A 1 87 ? -11.086 5.754 3.874 1.00 80.81 87 LYS A C 1
ATOM 713 O O . LYS A 1 87 ? -10.284 6.572 3.444 1.00 80.81 87 LYS A O 1
ATOM 718 N N . THR A 1 88 ? -10.819 4.444 3.900 1.00 80.94 88 THR A N 1
ATOM 719 C CA . THR A 1 88 ? -9.577 3.880 3.325 1.00 80.94 88 THR A CA 1
ATOM 720 C C . THR A 1 88 ? -9.512 4.004 1.800 1.00 80.94 88 THR A C 1
ATOM 722 O O . THR A 1 88 ? -8.470 3.739 1.206 1.00 80.94 88 THR A O 1
ATOM 725 N N . LYS A 1 89 ? -10.598 4.456 1.152 1.00 80.94 89 LYS A N 1
ATOM 726 C CA . LYS A 1 89 ? -10.693 4.669 -0.297 1.00 80.94 89 LYS A CA 1
ATOM 727 C C . LYS A 1 89 ? -9.557 5.524 -0.858 1.00 80.94 89 LYS A C 1
ATOM 729 O O . LYS A 1 89 ? -9.122 5.254 -1.968 1.00 80.94 89 LYS A O 1
ATOM 734 N N . GLU A 1 90 ? -9.075 6.523 -0.121 1.00 85.19 90 GLU A N 1
ATOM 735 C CA . GLU A 1 90 ? -7.962 7.349 -0.597 1.00 85.19 90 GLU A CA 1
ATOM 736 C C . GLU A 1 90 ? -6.682 6.527 -0.783 1.00 85.19 90 GLU A C 1
ATOM 738 O O . GLU A 1 90 ? -6.099 6.569 -1.862 1.00 85.19 90 GLU A O 1
ATOM 743 N N . MET A 1 91 ? -6.303 5.705 0.200 1.00 87.19 91 MET A N 1
ATOM 744 C CA . MET A 1 91 ? -5.135 4.821 0.089 1.00 87.19 91 MET A CA 1
ATOM 745 C C . MET A 1 91 ? -5.279 3.843 -1.082 1.00 87.19 91 MET A C 1
ATOM 747 O O . MET A 1 91 ? -4.348 3.693 -1.865 1.00 87.19 91 MET A O 1
ATOM 751 N N . TYR A 1 92 ? -6.466 3.253 -1.278 1.00 84.88 92 TYR A N 1
ATOM 752 C CA . TYR A 1 92 ? -6.727 2.395 -2.442 1.00 84.88 92 TYR A CA 1
ATOM 753 C C . TYR A 1 92 ? -6.616 3.131 -3.770 1.00 84.88 92 TYR A C 1
ATOM 755 O O . TYR A 1 92 ? -6.120 2.561 -4.735 1.00 84.88 92 TYR A O 1
ATOM 763 N N . LEU A 1 93 ? -7.082 4.379 -3.842 1.00 88.31 93 LEU A N 1
ATOM 764 C CA . LEU A 1 93 ? -6.955 5.190 -5.049 1.00 88.31 93 LEU A CA 1
ATOM 765 C C . LEU A 1 93 ? -5.483 5.474 -5.362 1.00 88.31 93 LEU A C 1
ATOM 767 O O 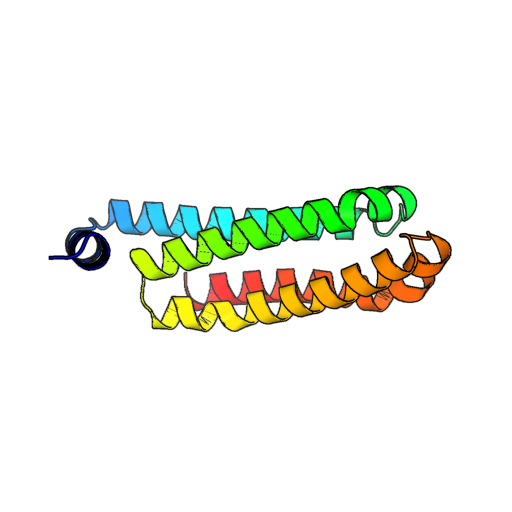. LEU A 1 93 ? -5.080 5.329 -6.513 1.00 88.31 93 LEU A O 1
ATOM 771 N N . ARG A 1 94 ? -4.668 5.817 -4.353 1.00 90.56 94 ARG A N 1
ATOM 772 C CA . ARG A 1 94 ? -3.221 6.025 -4.540 1.00 90.56 94 ARG A CA 1
ATOM 773 C C . ARG A 1 94 ? -2.517 4.740 -4.968 1.00 90.56 94 ARG A C 1
ATOM 775 O O . ARG A 1 94 ? -1.774 4.759 -5.942 1.00 90.56 94 ARG A O 1
ATOM 782 N N . LEU A 1 95 ? -2.826 3.618 -4.320 1.00 86.19 95 LEU A N 1
ATOM 783 C CA . LEU A 1 95 ? -2.258 2.318 -4.673 1.00 86.19 95 LEU A CA 1
ATOM 784 C C . LEU A 1 95 ? -2.720 1.840 -6.064 1.00 86.19 95 LEU A C 1
ATOM 786 O O . LEU A 1 95 ? -1.960 1.218 -6.796 1.00 86.19 95 LEU A O 1
ATOM 790 N N . SER A 1 96 ? -3.951 2.167 -6.469 1.00 85.88 96 SER A N 1
ATOM 791 C CA . SER A 1 96 ? -4.452 1.883 -7.823 1.00 85.88 96 SER A CA 1
ATOM 792 C C . SER A 1 96 ? -3.744 2.722 -8.878 1.00 85.88 96 SER A C 1
ATOM 794 O O . SER A 1 96 ? -3.494 2.219 -9.966 1.00 85.88 96 SER A O 1
ATOM 796 N N . LYS A 1 97 ? -3.394 3.978 -8.566 1.00 87.94 97 LYS A N 1
ATOM 797 C CA . LYS A 1 97 ? -2.544 4.781 -9.448 1.00 87.94 97 LYS A CA 1
ATOM 798 C C . LYS A 1 97 ? -1.173 4.126 -9.598 1.00 87.94 97 LYS A C 1
ATOM 800 O O . LYS A 1 97 ? -0.763 3.872 -10.718 1.00 87.94 97 LYS A O 1
ATOM 805 N N . LEU A 1 98 ? -0.535 3.748 -8.488 1.00 86.88 98 LEU A N 1
ATOM 806 C CA . LEU A 1 98 ? 0.742 3.030 -8.520 1.00 86.88 98 LEU A CA 1
ATOM 807 C C . LEU A 1 98 ? 0.665 1.739 -9.353 1.00 86.88 98 LEU A C 1
ATOM 809 O O . LEU A 1 98 ? 1.569 1.458 -10.125 1.00 86.88 98 LEU A O 1
ATOM 813 N N . LYS A 1 99 ? -0.439 0.988 -9.267 1.00 88.25 99 LYS A N 1
ATOM 814 C CA . LYS A 1 99 ? -0.676 -0.188 -10.118 1.00 88.25 99 LYS A CA 1
ATOM 815 C C . LYS A 1 99 ? -0.605 0.137 -11.611 1.00 88.25 99 LYS A C 1
ATOM 817 O O . LYS A 1 99 ? -0.097 -0.677 -12.374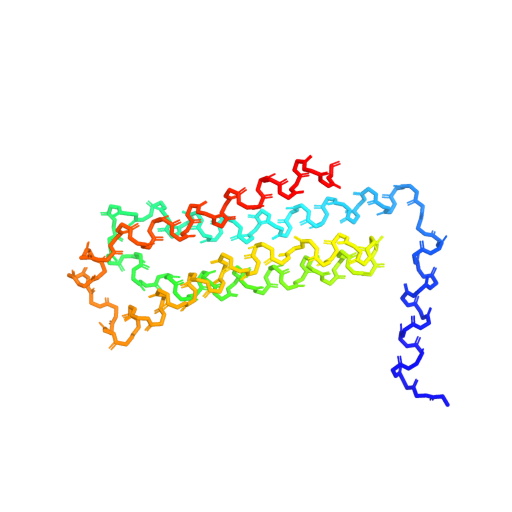 1.00 88.25 99 LYS A O 1
ATOM 822 N N . ILE A 1 100 ? -1.172 1.272 -12.020 1.00 88.06 100 ILE A N 1
ATOM 823 C CA . ILE A 1 100 ? -1.154 1.720 -13.417 1.00 88.06 100 ILE A CA 1
ATOM 824 C C . ILE A 1 100 ? 0.286 2.023 -13.830 1.00 88.06 100 ILE A C 1
ATOM 826 O O . ILE A 1 100 ? 0.716 1.519 -14.862 1.00 88.06 100 ILE A O 1
ATOM 830 N N . GLU A 1 101 ? 1.042 2.738 -12.992 1.00 87.62 101 GLU A N 1
ATOM 831 C CA . GLU A 1 101 ? 2.449 3.048 -13.283 1.00 87.62 101 GLU A CA 1
ATOM 832 C C . GLU A 1 101 ? 3.295 1.768 -13.402 1.00 87.62 101 GLU A C 1
ATOM 834 O O . GLU A 1 101 ? 4.056 1.596 -14.350 1.00 87.62 101 GLU A O 1
ATOM 839 N N . ILE A 1 102 ? 3.103 0.809 -12.490 1.00 86.81 102 ILE A N 1
ATOM 840 C CA . ILE A 1 102 ? 3.797 -0.487 -12.516 1.00 86.81 102 ILE A CA 1
ATOM 841 C C . ILE A 1 102 ? 3.413 -1.304 -13.749 1.00 86.81 102 ILE A C 1
ATOM 843 O O . ILE A 1 102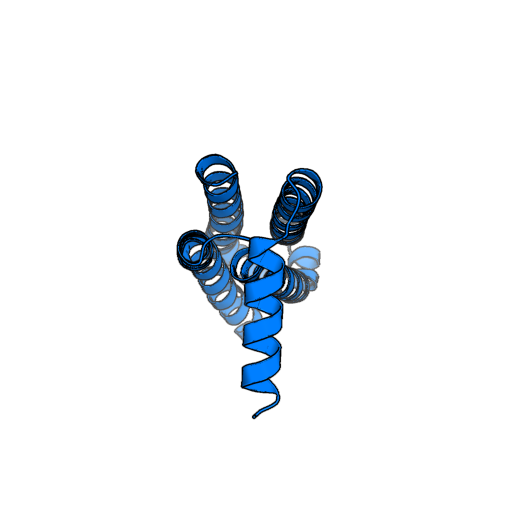 ? 4.270 -1.961 -14.333 1.00 86.81 102 ILE A O 1
ATOM 847 N N . ALA A 1 103 ? 2.142 -1.275 -14.159 1.00 88.00 103 ALA A N 1
ATOM 848 C CA . ALA A 1 103 ? 1.709 -1.939 -15.383 1.00 88.00 103 ALA A CA 1
ATOM 849 C C . ALA A 1 103 ? 2.393 -1.327 -16.611 1.00 88.00 103 ALA A C 1
ATOM 851 O O . ALA A 1 103 ? 2.859 -2.071 -17.465 1.00 88.00 103 ALA A O 1
ATOM 852 N N . TYR A 1 104 ? 2.526 -0.000 -16.655 1.00 89.38 104 TYR A N 1
ATOM 853 C CA . TYR A 1 104 ? 3.218 0.689 -17.739 1.00 89.38 104 TYR A CA 1
ATOM 854 C C . TYR A 1 104 ? 4.709 0.324 -17.793 1.00 89.38 104 TYR A C 1
ATOM 856 O O . TYR A 1 104 ? 5.231 0.023 -18.861 1.00 89.38 104 TYR A O 1
ATOM 864 N N . ILE A 1 105 ? 5.380 0.242 -16.641 1.00 87.75 105 ILE A N 1
ATOM 865 C CA . ILE A 1 105 ? 6.773 -0.225 -16.542 1.00 87.75 105 ILE A CA 1
ATOM 866 C C . ILE A 1 105 ? 6.915 -1.690 -16.977 1.00 87.75 105 ILE A C 1
ATOM 868 O O . ILE A 1 105 ? 7.839 -2.035 -17.712 1.00 87.75 105 ILE A O 1
ATOM 872 N N . ARG A 1 106 ? 5.981 -2.555 -16.570 1.00 89.75 106 ARG A N 1
ATOM 873 C CA . ARG A 1 106 ? 5.969 -3.972 -16.952 1.00 89.75 106 ARG A CA 1
ATOM 874 C C . ARG A 1 106 ? 5.774 -4.172 -18.450 1.00 89.75 106 ARG A C 1
ATOM 876 O O . ARG A 1 106 ? 6.429 -5.030 -19.030 1.00 89.75 106 ARG A O 1
ATOM 883 N N . ASP A 1 107 ? 4.887 -3.399 -19.069 1.00 92.06 107 ASP A N 1
ATOM 884 C CA . ASP A 1 107 ? 4.638 -3.464 -20.514 1.00 92.06 107 ASP A CA 1
ATOM 885 C C . ASP A 1 107 ? 5.881 -3.032 -21.324 1.00 92.06 107 ASP A C 1
ATOM 887 O O . ASP A 1 107 ? 6.014 -3.396 -22.491 1.00 92.06 107 ASP A O 1
ATOM 891 N N . ASN A 1 108 ? 6.823 -2.336 -20.676 1.00 91.62 108 ASN A N 1
ATOM 892 C CA . ASN A 1 108 ? 8.157 -1.999 -21.179 1.00 91.62 108 ASN A CA 1
ATOM 893 C C . ASN A 1 108 ? 9.258 -2.892 -20.563 1.00 91.62 108 ASN A C 1
ATOM 895 O O . ASN A 1 108 ? 10.406 -2.480 -20.431 1.00 91.62 108 ASN A O 1
ATOM 899 N N . ASN A 1 109 ? 8.909 -4.116 -20.148 1.00 89.81 109 ASN A N 1
ATOM 900 C CA . ASN A 1 109 ? 9.819 -5.157 -19.651 1.00 89.81 109 ASN A CA 1
ATOM 901 C C . ASN A 1 109 ? 10.745 -4.745 -18.494 1.00 89.81 109 ASN A C 1
ATOM 903 O O . ASN A 1 109 ? 11.798 -5.356 -18.318 1.00 89.81 109 ASN A O 1
ATOM 907 N N . TYR A 1 110 ? 10.357 -3.751 -17.689 1.00 86.88 110 TYR A N 1
ATOM 908 C CA . TYR A 1 110 ? 11.204 -3.208 -16.622 1.00 86.88 110 TYR A CA 1
ATOM 909 C C . TYR A 1 110 ? 12.572 -2.701 -17.118 1.00 86.88 110 TYR A C 1
ATOM 911 O O . TYR A 1 110 ? 13.560 -2.765 -16.387 1.00 86.88 110 TYR A O 1
ATOM 919 N N . GLU A 1 111 ? 12.643 -2.201 -18.356 1.00 90.69 111 GLU A N 1
ATOM 920 C CA . GLU A 1 111 ? 13.861 -1.591 -18.892 1.00 90.69 111 GLU A CA 1
ATOM 921 C C . GLU A 1 111 ? 14.304 -0.408 -18.017 1.00 90.69 111 GLU A C 1
ATOM 923 O O . GLU A 1 111 ? 13.523 0.496 -17.713 1.00 90.69 111 GLU A O 1
ATOM 928 N N . THR A 1 112 ? 15.573 -0.400 -17.606 1.00 87.75 112 THR A N 1
ATOM 929 C CA . THR A 1 112 ? 16.106 0.596 -16.663 1.00 87.75 112 THR A CA 1
ATOM 930 C C . THR A 1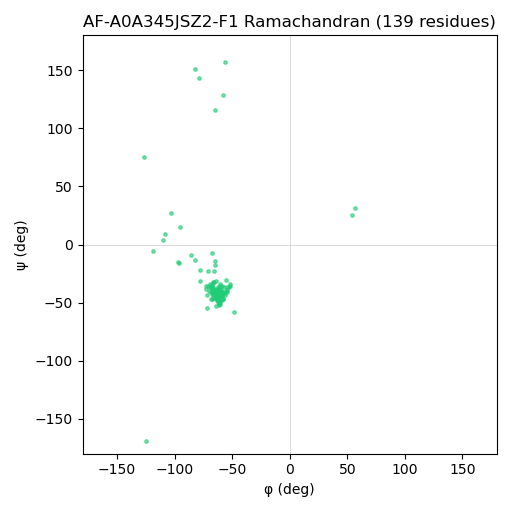 112 ? 16.074 2.009 -17.237 1.00 87.75 112 THR A C 1
ATOM 932 O O . THR A 1 112 ? 15.699 2.943 -16.535 1.00 87.75 112 THR A O 1
ATOM 935 N N . GLU A 1 113 ? 16.381 2.171 -18.526 1.00 88.56 113 GLU A N 1
ATOM 936 C CA . GLU A 1 113 ? 16.286 3.453 -19.238 1.00 88.56 113 GLU A CA 1
ATOM 937 C C . GLU A 1 113 ? 14.851 3.996 -19.243 1.00 88.56 113 GLU A C 1
ATOM 939 O O . GLU A 1 113 ? 14.625 5.194 -19.054 1.00 88.56 113 GLU A O 1
ATOM 944 N N . PHE A 1 114 ? 13.871 3.105 -19.403 1.00 88.81 114 PHE A N 1
ATOM 945 C CA . PHE A 1 114 ? 12.460 3.461 -19.361 1.00 88.81 114 PHE A CA 1
ATOM 946 C C . PHE A 1 114 ? 12.025 3.874 -17.951 1.00 88.81 114 PHE A C 1
ATOM 948 O O . PHE A 1 114 ? 11.396 4.920 -17.784 1.00 88.81 114 PHE A O 1
ATOM 955 N N . ILE A 1 115 ? 12.394 3.091 -16.931 1.00 87.06 115 ILE A N 1
ATOM 956 C CA . ILE A 1 115 ? 12.110 3.415 -15.525 1.00 87.06 115 ILE A CA 1
ATOM 957 C C . ILE A 1 115 ? 12.735 4.762 -15.157 1.00 87.06 115 ILE A C 1
ATOM 959 O O . ILE A 1 115 ? 12.059 5.594 -14.557 1.00 87.06 115 ILE A O 1
ATOM 963 N N . GLN A 1 116 ? 13.972 5.019 -15.589 1.00 89.00 116 GLN A N 1
ATOM 964 C CA . GLN A 1 116 ? 14.653 6.291 -15.365 1.00 89.00 116 GLN A CA 1
ATOM 965 C C . GLN A 1 116 ? 13.909 7.467 -16.009 1.00 89.00 116 GLN A C 1
ATOM 967 O O . GLN A 1 116 ? 13.764 8.526 -15.400 1.00 89.00 116 GLN A O 1
ATOM 972 N N . GLY A 1 117 ? 13.399 7.284 -17.229 1.00 86.31 117 GLY A N 1
ATOM 973 C CA . GLY A 1 117 ? 12.565 8.282 -17.902 1.00 86.31 117 GLY A CA 1
ATOM 974 C C . GLY A 1 117 ? 11.220 8.531 -17.210 1.00 86.31 117 GLY A C 1
ATOM 975 O O . GLY A 1 117 ? 10.644 9.602 -17.380 1.00 86.31 117 GLY A O 1
ATOM 976 N N . TYR A 1 118 ? 10.743 7.568 -16.416 1.00 87.38 118 TYR A N 1
ATOM 977 C CA . TYR A 1 118 ? 9.453 7.590 -15.716 1.00 87.38 118 TYR A CA 1
ATOM 978 C C . TYR A 1 118 ? 9.574 7.784 -14.192 1.00 87.38 118 TYR A C 1
ATOM 980 O O . TYR A 1 118 ? 8.608 7.630 -13.435 1.00 87.38 118 TYR A O 1
ATOM 988 N N . MET A 1 119 ? 10.784 8.097 -13.724 1.00 87.00 119 MET A N 1
ATOM 989 C CA . MET A 1 119 ? 11.158 8.090 -12.311 1.00 87.00 119 MET A CA 1
ATOM 990 C C . MET A 1 119 ? 10.315 9.076 -11.490 1.00 87.00 119 MET A C 1
ATOM 992 O O . MET A 1 119 ? 9.844 8.757 -10.399 1.00 87.00 119 MET A O 1
ATOM 996 N N . SER A 1 120 ? 10.056 10.261 -12.049 1.00 89.19 120 SER A N 1
ATOM 997 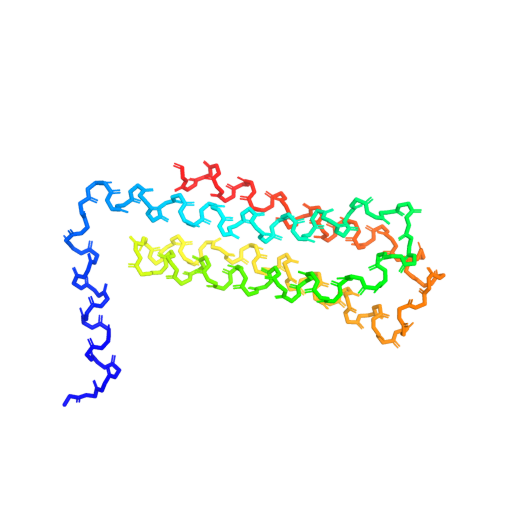C CA . SER A 1 120 ? 9.298 11.338 -11.401 1.00 89.19 120 SER A CA 1
ATOM 998 C C . SER A 1 120 ? 7.845 10.944 -11.111 1.00 89.19 120 SER A C 1
ATOM 1000 O O . SER A 1 120 ? 7.336 11.134 -9.998 1.00 89.19 120 SER A O 1
ATOM 1002 N N . GLU A 1 121 ? 7.163 10.358 -12.096 1.00 90.00 121 GLU A N 1
ATOM 1003 C CA . GLU A 1 121 ? 5.792 9.869 -11.984 1.00 90.00 121 GLU A CA 1
ATOM 1004 C C . GLU A 1 121 ? 5.697 8.752 -10.943 1.00 90.00 121 GLU A C 1
ATOM 1006 O O . GLU A 1 121 ? 4.796 8.768 -10.091 1.00 90.00 121 GLU A O 1
ATOM 1011 N N . LEU A 1 122 ? 6.661 7.828 -10.975 1.00 89.19 122 LEU A N 1
ATOM 1012 C CA . LEU A 1 122 ? 6.743 6.710 -10.048 1.00 89.19 122 LEU A CA 1
ATOM 1013 C C . LEU A 1 122 ? 6.964 7.187 -8.605 1.00 89.19 122 LEU A C 1
ATOM 1015 O O . LEU A 1 122 ? 6.152 6.870 -7.733 1.00 89.19 122 LEU A O 1
ATOM 1019 N N . ILE A 1 123 ? 7.978 8.021 -8.352 1.00 91.31 123 ILE A N 1
ATOM 1020 C CA . ILE A 1 123 ? 8.258 8.616 -7.032 1.00 91.31 123 ILE A CA 1
ATOM 1021 C C . ILE A 1 123 ? 7.040 9.372 -6.505 1.00 91.31 123 ILE A C 1
ATOM 1023 O O . ILE A 1 123 ? 6.646 9.222 -5.342 1.00 91.31 123 ILE A O 1
ATOM 1027 N N . THR A 1 124 ? 6.386 10.151 -7.368 1.00 92.00 124 THR A N 1
ATOM 1028 C CA . THR A 1 124 ? 5.172 10.884 -7.006 1.00 92.00 124 THR A CA 1
ATOM 1029 C C . THR A 1 124 ? 4.058 9.923 -6.581 1.00 92.00 124 THR A C 1
ATOM 1031 O O . THR A 1 124 ? 3.357 10.180 -5.598 1.00 92.00 124 THR A O 1
ATOM 1034 N N . ALA A 1 125 ? 3.854 8.813 -7.294 1.00 89.50 125 ALA A N 1
ATOM 1035 C CA . ALA A 1 125 ? 2.838 7.822 -6.942 1.00 89.50 125 ALA A CA 1
ATOM 1036 C C . ALA A 1 125 ? 3.142 7.127 -5.601 1.00 89.50 125 ALA A C 1
ATOM 1038 O O . ALA A 1 125 ? 2.240 7.026 -4.760 1.00 89.50 125 ALA A O 1
ATOM 1039 N N . LEU A 1 126 ? 4.397 6.722 -5.379 1.00 91.25 126 LEU A N 1
ATOM 1040 C CA . LEU A 1 126 ? 4.873 6.091 -4.140 1.00 91.25 126 LEU A CA 1
ATOM 1041 C C . LEU A 1 126 ? 4.694 7.033 -2.934 1.00 91.25 126 LEU A C 1
ATOM 1043 O O . LEU A 1 126 ? 4.029 6.686 -1.955 1.00 91.25 126 LEU A O 1
ATOM 1047 N N . THR A 1 127 ? 5.175 8.273 -3.046 1.00 92.81 127 THR A N 1
ATOM 1048 C CA . THR A 1 127 ? 5.105 9.285 -1.976 1.00 92.81 127 THR A CA 1
ATOM 1049 C C . THR A 1 127 ? 3.660 9.626 -1.605 1.00 92.81 127 THR A C 1
ATOM 1051 O O . THR A 1 127 ? 3.304 9.715 -0.427 1.00 92.81 127 THR A O 1
ATOM 1054 N N . ASN A 1 128 ? 2.779 9.756 -2.604 1.00 91.69 128 ASN A N 1
ATOM 1055 C CA . ASN A 1 128 ? 1.359 10.024 -2.373 1.00 91.69 128 ASN A CA 1
ATOM 1056 C C . ASN A 1 128 ? 0.670 8.922 -1.556 1.00 91.69 128 ASN A C 1
ATOM 1058 O O . ASN A 1 128 ? -0.249 9.214 -0.786 1.00 91.69 128 ASN A O 1
ATOM 1062 N N . PHE A 1 129 ? 1.073 7.661 -1.729 1.00 91.19 129 PHE A N 1
ATOM 1063 C CA . PHE A 1 129 ? 0.532 6.558 -0.941 1.00 91.19 129 PHE A CA 1
ATOM 1064 C C . PHE A 1 129 ? 0.941 6.663 0.534 1.00 91.19 129 PHE A C 1
ATOM 1066 O O . PHE A 1 129 ? 0.079 6.568 1.411 1.00 91.19 129 PHE A O 1
ATOM 1073 N N . ILE A 1 130 ? 2.223 6.923 0.806 1.00 91.50 130 ILE A N 1
ATOM 1074 C CA . ILE A 1 130 ? 2.751 7.083 2.171 1.00 91.50 130 ILE A CA 1
ATOM 1075 C C . ILE A 1 130 ? 2.053 8.249 2.882 1.00 91.50 130 ILE A C 1
ATOM 1077 O O . ILE A 1 130 ? 1.512 8.079 3.977 1.00 91.50 130 ILE A O 1
ATOM 1081 N N . TYR A 1 131 ? 1.936 9.393 2.206 1.00 91.56 131 TYR A N 1
ATOM 1082 C CA . TYR A 1 131 ? 1.231 10.559 2.734 1.00 91.56 131 TYR A CA 1
ATOM 1083 C C . TYR A 1 131 ? -0.250 10.273 3.042 1.00 91.56 131 TYR A C 1
ATOM 1085 O O . TYR A 1 131 ? -0.771 10.657 4.094 1.00 91.56 131 TYR A O 1
ATOM 1093 N N . ALA A 1 132 ? -0.945 9.547 2.159 1.00 89.31 132 ALA A N 1
ATOM 1094 C CA . ALA A 1 132 ? -2.331 9.144 2.395 1.00 89.31 132 ALA A CA 1
ATOM 1095 C C . ALA A 1 132 ? -2.469 8.237 3.631 1.00 89.31 132 ALA A C 1
ATOM 1097 O O . ALA A 1 132 ? -3.441 8.368 4.383 1.00 89.31 132 ALA A O 1
ATOM 1098 N N . LYS A 1 133 ? -1.493 7.350 3.873 1.00 92.44 133 LYS A N 1
ATOM 1099 C CA . LYS A 1 133 ? -1.444 6.517 5.080 1.00 92.44 133 LYS A CA 1
ATOM 1100 C C . LYS A 1 133 ? -1.282 7.367 6.341 1.00 92.44 133 LYS A C 1
ATOM 1102 O O . LYS A 1 133 ? -2.029 7.161 7.300 1.00 92.44 133 LYS A O 1
ATOM 1107 N N . ASP A 1 134 ? -0.357 8.329 6.349 1.00 91.12 134 ASP A N 1
ATOM 1108 C CA . ASP A 1 134 ? -0.119 9.203 7.511 1.00 91.12 134 ASP A CA 1
ATOM 1109 C C . ASP A 1 134 ? -1.355 10.027 7.862 1.00 91.12 134 ASP A C 1
ATOM 1111 O O . ASP A 1 134 ? -1.799 10.048 9.013 1.00 91.12 134 ASP A O 1
ATOM 1115 N N . ASN A 1 135 ? -1.984 10.626 6.850 1.00 89.44 135 ASN A N 1
ATOM 1116 C CA . ASN A 1 135 ? -3.232 11.359 7.024 1.00 89.44 135 ASN A CA 1
ATOM 1117 C C . ASN A 1 135 ? -4.343 10.481 7.600 1.00 89.44 135 ASN A C 1
ATOM 1119 O O . ASN A 1 135 ? -5.069 10.912 8.498 1.00 89.44 135 ASN A O 1
ATOM 1123 N N . TYR A 1 136 ? -4.483 9.248 7.109 1.00 89.12 136 TYR A N 1
ATOM 1124 C CA . TYR A 1 136 ? -5.504 8.334 7.604 1.00 89.12 136 TYR A CA 1
ATOM 1125 C C . TYR A 1 136 ? -5.284 7.974 9.080 1.00 89.12 136 TYR A C 1
ATOM 1127 O O . TYR A 1 136 ? -6.234 8.010 9.867 1.00 89.12 136 TYR A O 1
ATOM 1135 N N . ILE A 1 137 ? -4.047 7.656 9.474 1.00 89.19 137 ILE A N 1
ATOM 1136 C CA . ILE A 1 137 ? -3.728 7.348 10.873 1.00 89.19 137 ILE A CA 1
ATOM 1137 C C . ILE A 1 137 ? -4.022 8.567 11.752 1.00 89.19 137 ILE A C 1
ATOM 1139 O O . ILE A 1 137 ? -4.830 8.461 12.672 1.00 89.19 137 ILE A O 1
ATOM 1143 N N . ASN A 1 138 ? -3.490 9.739 11.408 1.00 89.00 138 ASN A N 1
ATOM 1144 C CA . ASN A 1 138 ? -3.664 10.955 12.207 1.00 89.00 138 ASN A CA 1
ATOM 1145 C C . ASN A 1 138 ? -5.135 11.380 12.360 1.00 89.00 138 ASN A C 1
ATOM 1147 O O . ASN A 1 138 ? -5.539 11.864 13.414 1.00 89.00 138 ASN A O 1
ATOM 1151 N N . GLN A 1 139 ? -5.963 11.192 11.327 1.00 87.88 139 GLN A N 1
ATOM 1152 C CA . GLN A 1 139 ? -7.376 11.586 11.368 1.00 87.88 139 GLN A CA 1
ATOM 1153 C C . GLN A 1 139 ? -8.269 10.612 12.142 1.00 87.88 139 GLN A C 1
ATOM 1155 O O . GLN A 1 139 ? -9.300 11.019 12.685 1.00 87.88 139 GLN A O 1
ATOM 1160 N N . TYR A 1 140 ? -7.950 9.316 12.136 1.00 83.62 140 TYR A N 1
ATOM 1161 C CA . TYR A 1 140 ? -8.888 8.286 12.591 1.00 83.62 140 TYR A CA 1
ATOM 1162 C C . TYR A 1 140 ? -8.407 7.466 13.784 1.00 83.62 140 TYR A C 1
ATOM 1164 O O . TYR A 1 140 ? -9.206 6.660 14.296 1.00 83.62 140 TYR A O 1
ATOM 1172 N N . PHE A 1 141 ? -7.168 7.658 14.235 1.00 82.44 141 PHE A N 1
ATOM 1173 C CA . PHE A 1 141 ? -6.549 6.862 15.283 1.00 82.44 141 PHE A CA 1
ATOM 1174 C C . PHE A 1 141 ? -5.869 7.706 16.349 1.00 82.44 141 PHE A C 1
ATOM 1176 O O . PHE A 1 141 ? -6.407 7.642 17.480 1.00 82.44 141 PHE A O 1
#

Mean predicted aligned error: 7.45 Å

Sequence (141 aa):
MSISSIINVSLYLDKFFLSKKEKKRRKLEVINTLNEASNLIQEILDLEENIEEMAHILESNYKKANDSLDKAKDLIRVYFSKRKANKTKEMYLRLSKLKIEIAYIRDNNYETEFIQGYMSELITALTNFIYAKDNYINQYF

pLDDT: mean 83.99, std 13.09, range [41.44, 95.19]

Nearest PDB structures (foldseek):
  2b0h-assembly1_A  TM=4.425E-01  e=2.616E-01  Mus musculus
  2l7a-assembly1_A  TM=6.209E-01  e=2.609E+00  Mus musculus
  4z9i-assembly1_B  TM=3.814E-01  e=4.534E-01  Escherichia coli K-12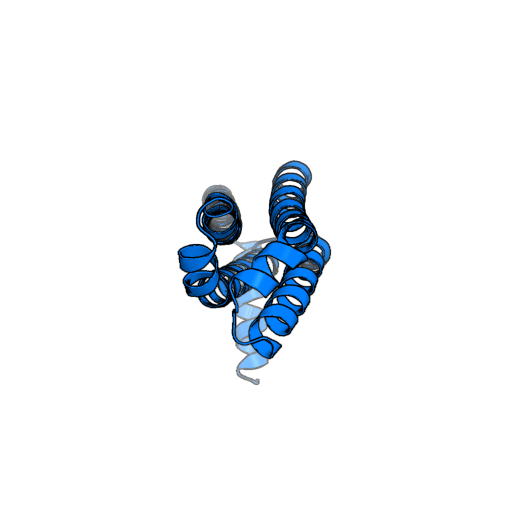
  4dzu-assembly1_A  TM=3.682E-01  e=1.582E+00  synthetic construct

Organism: NCBI:txid2016517

Secondary structure (DSSP, 8-state):
--HHHHHHHHHHHHHHH--HHHHHHHHHHHHHHHHHHHHHHHHHHTTTT-HHHHHHHHHHHHHHHHHHHHHHHHHHHHHS-HHHHHHTHHHHHHHHHHHHHHHHHHHTTT-HHHHHHTHHHHHHHHHHHHHHHHHHHHHH-

Solvent-accessible surface area (backbone atoms only — not comparable to full-atom values): 7460 Å² total; per-residue (Å²): 134,54,70,70,58,52,53,52,52,53,49,55,51,52,54,78,67,58,48,76,67,52,53,51,51,54,50,52,51,37,52,50,30,48,47,51,20,39,48,37,44,44,59,46,57,75,24,71,91,38,50,70,63,28,51,72,43,46,65,60,29,50,52,54,22,50,54,28,45,52,52,28,42,51,52,32,45,53,71,47,52,61,68,59,35,62,60,48,49,59,41,52,52,32,50,51,50,38,50,52,54,51,49,55,40,52,79,52,74,49,39,53,72,58,48,62,76,43,41,68,64,49,51,51,32,47,52,51,28,45,53,41,50,52,53,50,45,74,74,75,109

Radius of gyration: 17.82 Å; Cα contacts (8 Å, |Δi|>4): 111; chains: 1; bounding box: 49×32×47 Å